Protein AF-A0A0P6W5U5-F1 (afdb_monomer)

pLDDT: mean 86.75, std 9.23, range [54.41, 96.5]

Solvent-accessible surface area (backbone atoms only — not comparable to full-atom values): 6780 Å² total; per-residue (Å²): 114,70,63,67,55,49,54,53,49,52,49,50,52,51,53,53,51,51,52,50,52,48,52,53,49,48,55,50,48,28,67,74,70,71,50,78,86,61,98,55,85,68,62,85,41,72,67,50,48,52,50,52,50,52,51,50,52,51,44,53,52,43,56,75,78,39,99,43,70,68,59,51,51,52,47,52,50,51,50,49,51,49,53,22,49,52,28,47,76,68,70,43,69,62,22,58,54,45,49,51,50,49,52,51,48,51,50,53,51,54,51,28,49,77,69,57,70,64,55,132

Nearest PDB structures (foldseek):
  7r4g-assembly1_J  TM=4.913E-01  e=1.795E+00  Bos taurus
  7zm8-assembly1_6  TM=5.580E-01  e=6.017E+00  Thermochaetoides thermophila DSM 1495

InterPro domains:
  IPR025441 Protein of unknown function DUF4181 [PF13789] (23-110)

Structure (mmCIF, N/CA/C/O backbone):
data_AF-A0A0P6W5U5-F1
#
_entry.id   AF-A0A0P6W5U5-F1
#
loop_
_atom_site.group_PDB
_atom_site.id
_atom_site.type_symbol
_atom_site.label_atom_id
_atom_site.label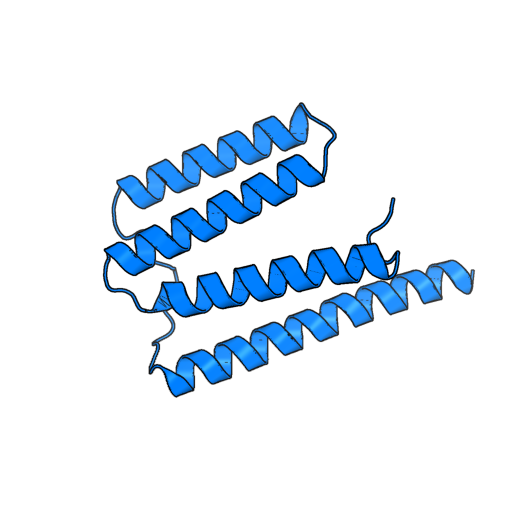_alt_id
_atom_site.label_comp_id
_atom_site.label_asym_id
_atom_site.label_entity_id
_atom_site.label_seq_id
_atom_site.pdbx_PDB_ins_code
_atom_site.Cartn_x
_atom_site.Cartn_y
_atom_site.Cartn_z
_atom_site.occupancy
_atom_site.B_iso_or_equiv
_atom_site.auth_seq_id
_atom_site.auth_comp_id
_atom_site.auth_asym_id
_atom_site.auth_atom_id
_atom_site.pdbx_PDB_model_num
ATOM 1 N N . MET A 1 1 ? 9.662 -4.361 -33.051 1.00 60.72 1 MET A N 1
ATOM 2 C CA . MET A 1 1 ? 8.280 -3.938 -32.729 1.00 60.72 1 MET A CA 1
ATOM 3 C C . MET A 1 1 ? 7.551 -4.943 -31.830 1.00 60.72 1 MET A C 1
ATOM 5 O O . MET A 1 1 ? 6.955 -4.504 -30.863 1.00 60.72 1 MET A O 1
ATOM 9 N N . ASN A 1 2 ? 7.667 -6.263 -32.057 1.00 76.88 2 ASN A N 1
ATOM 10 C CA . ASN A 1 2 ? 7.016 -7.282 -31.206 1.00 76.88 2 ASN A CA 1
ATOM 11 C C . ASN A 1 2 ? 7.529 -7.377 -29.755 1.00 76.88 2 ASN A C 1
ATOM 13 O O . ASN A 1 2 ? 6.741 -7.700 -28.879 1.00 76.88 2 ASN A O 1
ATOM 17 N N . ILE A 1 3 ? 8.811 -7.096 -29.490 1.00 81.62 3 ILE A N 1
ATOM 18 C CA . ILE A 1 3 ? 9.397 -7.243 -28.141 1.00 81.62 3 ILE A CA 1
ATOM 19 C C . ILE A 1 3 ? 8.866 -6.161 -27.191 1.00 81.62 3 ILE A C 1
ATOM 21 O O . ILE A 1 3 ? 8.225 -6.489 -26.207 1.00 81.62 3 ILE A O 1
ATOM 25 N N . ILE A 1 4 ? 8.987 -4.882 -27.568 1.00 82.06 4 ILE A N 1
ATOM 26 C CA . ILE A 1 4 ? 8.473 -3.747 -26.775 1.00 82.06 4 ILE A CA 1
ATOM 27 C C . ILE A 1 4 ? 6.972 -3.900 -26.479 1.00 82.06 4 ILE A C 1
ATOM 29 O O . ILE A 1 4 ? 6.519 -3.629 -25.372 1.00 82.06 4 ILE 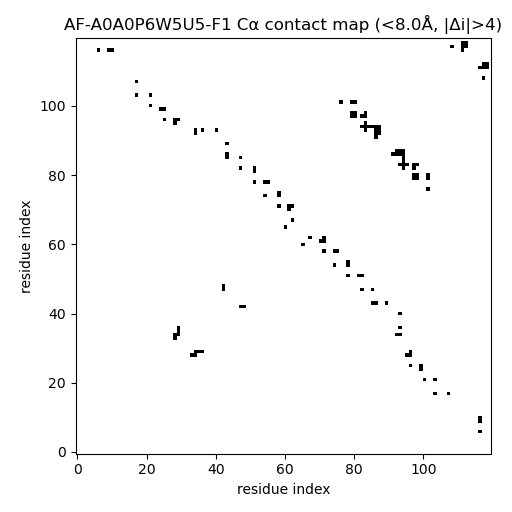A O 1
ATOM 33 N N . LEU A 1 5 ? 6.186 -4.352 -27.464 1.00 84.38 5 LEU A N 1
ATOM 34 C CA . LEU A 1 5 ? 4.751 -4.573 -27.280 1.00 84.38 5 LEU A CA 1
ATOM 35 C C . LEU A 1 5 ? 4.469 -5.700 -26.270 1.00 84.38 5 LEU A C 1
ATOM 37 O O . LEU A 1 5 ? 3.536 -5.595 -25.477 1.00 84.38 5 LEU A O 1
ATOM 41 N N . ASN A 1 6 ? 5.277 -6.762 -26.292 1.00 86.44 6 ASN A N 1
ATOM 42 C CA . ASN A 1 6 ? 5.181 -7.871 -25.351 1.00 86.44 6 ASN A CA 1
ATOM 43 C C . ASN A 1 6 ? 5.574 -7.444 -23.928 1.00 86.44 6 ASN A C 1
ATOM 45 O O . ASN A 1 6 ? 4.866 -7.785 -22.986 1.00 86.44 6 ASN A O 1
ATOM 49 N N . ASP A 1 7 ? 6.626 -6.641 -23.775 1.00 86.56 7 ASP A N 1
ATOM 50 C CA . ASP A 1 7 ? 7.069 -6.137 -22.468 1.00 86.56 7 ASP A CA 1
ATOM 51 C C . ASP A 1 7 ? 6.001 -5.225 -21.840 1.00 86.56 7 ASP A C 1
ATOM 53 O O . ASP A 1 7 ? 5.630 -5.388 -20.676 1.00 86.56 7 ASP A O 1
ATOM 57 N N . ILE A 1 8 ? 5.408 -4.328 -22.640 1.00 88.56 8 ILE A N 1
ATOM 58 C CA . ILE A 1 8 ? 4.276 -3.491 -22.211 1.00 88.56 8 ILE A CA 1
ATOM 59 C C . ILE A 1 8 ? 3.076 -4.360 -21.814 1.00 88.56 8 ILE A C 1
ATOM 61 O O . ILE A 1 8 ? 2.437 -4.103 -20.793 1.00 88.56 8 ILE A O 1
ATOM 65 N N . TYR A 1 9 ? 2.758 -5.399 -22.592 1.00 91.25 9 TYR A N 1
ATOM 66 C CA . TYR A 1 9 ? 1.662 -6.312 -22.270 1.00 91.25 9 TYR A CA 1
ATOM 67 C C . TYR A 1 9 ? 1.899 -7.054 -20.948 1.00 91.25 9 TYR A C 1
ATOM 69 O O . TYR A 1 9 ? 0.994 -7.121 -20.116 1.00 91.25 9 TYR A O 1
ATOM 77 N N . GLN A 1 10 ? 3.114 -7.561 -20.722 1.00 90.06 10 GLN A N 1
ATOM 78 C CA . GLN A 1 10 ? 3.495 -8.218 -19.472 1.00 90.06 10 GLN A CA 1
ATOM 79 C C . GLN A 1 10 ? 3.395 -7.262 -18.281 1.00 90.06 10 GLN A C 1
ATOM 81 O O . GLN A 1 10 ? 2.842 -7.639 -17.249 1.00 90.06 10 GLN A O 1
ATOM 86 N N . PHE A 1 11 ? 3.840 -6.015 -18.437 1.00 89.75 11 PHE A N 1
ATOM 87 C CA . PHE A 1 11 ? 3.724 -4.983 -17.408 1.00 89.75 11 PHE A CA 1
ATOM 88 C C . PHE A 1 11 ? 2.261 -4.644 -17.073 1.00 89.75 11 PHE A C 1
ATOM 90 O O . PHE A 1 11 ? 1.883 -4.574 -15.902 1.00 89.75 11 PHE A O 1
ATOM 97 N N . ILE A 1 12 ? 1.401 -4.487 -18.084 1.00 93.12 12 ILE A N 1
ATOM 98 C CA . ILE A 1 12 ? -0.033 -4.236 -17.873 1.00 93.12 12 ILE A CA 1
ATOM 99 C C . ILE A 1 12 ? -0.685 -5.427 -17.168 1.00 93.12 12 ILE A C 1
ATOM 101 O O . ILE A 1 12 ? -1.411 -5.244 -16.189 1.00 93.12 12 ILE A O 1
ATOM 105 N N . LEU A 1 13 ? -0.416 -6.649 -17.636 1.00 94.06 13 LEU A N 1
ATOM 106 C CA . LEU A 1 13 ? -0.954 -7.868 -17.037 1.00 94.06 13 LEU A CA 1
ATOM 107 C C . LEU A 1 13 ? -0.508 -8.007 -15.578 1.00 94.06 13 LEU A C 1
ATOM 109 O O . LEU A 1 13 ? -1.326 -8.323 -14.714 1.00 94.06 13 LEU A O 1
ATOM 113 N N . TYR A 1 14 ? 0.754 -7.689 -15.292 1.00 93.44 14 TYR A N 1
ATOM 114 C CA . TYR A 1 14 ? 1.310 -7.653 -13.945 1.00 93.44 14 TYR A CA 1
ATOM 115 C C . TYR A 1 14 ? 0.524 -6.713 -13.019 1.00 93.44 14 TYR A C 1
ATOM 117 O O . TYR A 1 14 ? 0.061 -7.132 -11.955 1.00 93.44 14 TYR A O 1
ATOM 125 N N . ILE A 1 15 ? 0.286 -5.470 -13.449 1.00 93.81 15 ILE A N 1
ATOM 126 C CA . ILE A 1 15 ? -0.505 -4.492 -12.685 1.00 93.81 15 ILE A CA 1
ATOM 127 C C . ILE A 1 15 ? -1.933 -4.998 -12.453 1.00 93.81 15 ILE A C 1
ATOM 129 O O . ILE A 1 15 ? -2.426 -4.959 -11.324 1.00 93.81 15 ILE A O 1
ATOM 133 N N . VAL A 1 16 ? -2.600 -5.496 -13.497 1.00 96.00 16 VAL A N 1
ATOM 134 C CA . VAL A 1 16 ? -3.992 -5.970 -13.412 1.00 96.00 16 VAL A CA 1
ATOM 135 C C . VAL A 1 16 ? -4.127 -7.116 -12.409 1.00 96.00 16 VAL A C 1
ATOM 137 O O . VAL A 1 16 ? -5.050 -7.110 -11.592 1.00 96.00 16 VAL A O 1
ATOM 140 N N . VAL A 1 17 ? -3.195 -8.073 -12.419 1.00 95.62 17 VAL A N 1
ATOM 141 C CA . VAL A 1 17 ? -3.190 -9.199 -11.473 1.00 95.62 17 VAL A CA 1
ATOM 142 C C . VAL A 1 17 ? -3.072 -8.704 -10.033 1.00 95.62 17 VAL A C 1
ATOM 144 O O . VAL A 1 17 ? -3.850 -9.127 -9.177 1.00 95.62 17 VAL A O 1
ATOM 147 N N . PHE A 1 18 ? -2.162 -7.773 -9.749 1.00 94.44 18 PHE A N 1
ATOM 148 C CA . PHE A 1 18 ? -1.996 -7.254 -8.391 1.00 94.44 18 PHE A CA 1
ATOM 149 C C . PHE A 1 18 ? -3.171 -6.398 -7.918 1.00 94.44 18 PHE A C 1
ATOM 151 O O . PHE A 1 18 ? -3.559 -6.498 -6.753 1.00 94.44 18 PHE A O 1
ATOM 158 N N . ILE A 1 19 ? -3.800 -5.629 -8.812 1.00 94.75 19 ILE A N 1
ATOM 159 C CA . ILE A 1 19 ? -5.046 -4.915 -8.502 1.00 94.75 19 ILE A CA 1
ATOM 160 C C . ILE A 1 19 ? -6.149 -5.909 -8.117 1.00 94.75 19 ILE A C 1
ATOM 162 O O . ILE A 1 19 ? -6.851 -5.696 -7.127 1.00 94.75 19 ILE A O 1
ATOM 166 N N . LEU A 1 20 ? -6.285 -7.017 -8.852 1.00 96.50 20 LEU A N 1
ATOM 167 C CA . LEU A 1 20 ? -7.260 -8.063 -8.532 1.00 96.50 20 LEU A CA 1
ATOM 168 C C . LEU A 1 20 ? -6.960 -8.737 -7.187 1.00 96.50 20 LEU A C 1
ATOM 170 O O . LEU A 1 20 ? -7.874 -8.910 -6.380 1.00 96.50 20 LEU A O 1
ATOM 174 N N . ILE A 1 21 ? -5.695 -9.072 -6.914 1.00 96.00 21 ILE A N 1
ATOM 175 C CA . ILE A 1 21 ? -5.265 -9.646 -5.628 1.00 96.00 21 ILE A CA 1
ATOM 176 C C . ILE A 1 21 ? -5.602 -8.694 -4.480 1.00 96.00 21 ILE A C 1
ATOM 178 O O . ILE A 1 21 ? -6.166 -9.125 -3.471 1.00 96.00 21 ILE A O 1
ATOM 182 N N . PHE A 1 22 ? -5.301 -7.404 -4.637 1.00 94.19 22 PHE A N 1
ATOM 183 C CA . PHE A 1 22 ? -5.619 -6.383 -3.645 1.00 94.19 22 PHE A CA 1
ATOM 184 C C . PHE A 1 22 ? -7.128 -6.280 -3.413 1.00 94.19 22 PHE A C 1
ATOM 186 O O . PHE A 1 22 ? -7.579 -6.395 -2.275 1.00 94.19 22 PHE A O 1
ATOM 193 N N . TYR A 1 23 ? -7.919 -6.172 -4.482 1.00 94.75 23 TYR A N 1
ATOM 194 C CA . TYR A 1 23 ? -9.376 -6.084 -4.401 1.00 94.75 23 TYR A CA 1
ATOM 195 C C . TYR A 1 23 ? -10.003 -7.295 -3.689 1.00 94.75 23 TYR A C 1
ATOM 197 O O . TYR A 1 23 ? -10.861 -7.144 -2.813 1.00 94.75 23 TYR A O 1
ATOM 205 N N . VAL A 1 24 ? -9.569 -8.513 -4.032 1.00 96.31 24 VAL A N 1
ATOM 206 C CA . VAL A 1 24 ? -10.069 -9.747 -3.403 1.00 96.31 24 VAL A CA 1
ATOM 207 C C . VAL A 1 24 ? -9.656 -9.819 -1.934 1.00 96.31 24 VAL A C 1
ATOM 209 O O . VAL A 1 24 ? -10.481 -10.171 -1.083 1.00 96.31 24 VAL A O 1
ATOM 212 N N . SER A 1 25 ? -8.410 -9.459 -1.623 1.00 94.31 25 SER A N 1
ATOM 213 C CA . SER A 1 25 ? -7.884 -9.444 -0.255 1.00 94.31 25 SER A CA 1
ATOM 214 C C . SER A 1 25 ? -8.630 -8.437 0.615 1.00 94.31 25 SER A C 1
ATOM 216 O O . SER A 1 25 ? -9.083 -8.792 1.702 1.00 94.31 25 SER A O 1
ATOM 218 N N . GLU A 1 26 ? -8.850 -7.220 0.112 1.00 93.06 26 GLU A N 1
ATOM 219 C CA . GLU A 1 26 ? -9.628 -6.180 0.782 1.00 93.06 26 GLU A CA 1
ATOM 220 C C . GLU A 1 26 ? -11.060 -6.659 1.047 1.00 93.06 26 GLU A C 1
ATOM 222 O O . GLU A 1 26 ? -11.524 -6.642 2.187 1.00 93.06 26 GLU A O 1
ATOM 227 N N . LYS A 1 27 ? -11.761 -7.156 0.020 1.00 93.31 27 LYS A N 1
ATOM 228 C CA . LYS A 1 27 ? -13.143 -7.642 0.152 1.00 93.31 27 LYS A CA 1
ATOM 229 C C . LYS A 1 27 ? -13.259 -8.768 1.181 1.00 93.31 27 LYS A C 1
ATOM 231 O O . LYS A 1 27 ? -14.191 -8.783 1.990 1.00 93.31 27 LYS A O 1
ATOM 236 N N . THR A 1 28 ? -12.306 -9.697 1.170 1.00 94.06 28 THR A N 1
ATOM 237 C CA . THR A 1 28 ? -12.264 -10.828 2.104 1.00 94.06 28 THR A CA 1
ATOM 238 C C . THR A 1 28 ? -11.982 -10.356 3.525 1.00 94.06 28 THR A C 1
ATOM 240 O O . THR A 1 28 ? -12.682 -10.761 4.454 1.00 94.06 28 THR A O 1
ATOM 243 N N . ALA A 1 29 ? -11.011 -9.460 3.698 1.00 92.88 29 ALA A N 1
ATOM 244 C CA . ALA A 1 29 ? -10.660 -8.881 4.986 1.00 92.88 29 ALA A CA 1
ATOM 245 C C . ALA A 1 29 ? -11.832 -8.098 5.589 1.00 92.88 29 ALA A C 1
ATOM 247 O O . ALA A 1 29 ? -12.220 -8.340 6.734 1.00 92.88 29 ALA A O 1
ATOM 248 N N . ARG A 1 30 ? -12.472 -7.230 4.798 1.00 93.00 30 ARG A N 1
ATOM 249 C CA . ARG A 1 30 ? -13.639 -6.463 5.246 1.00 93.00 30 ARG A CA 1
ATOM 250 C C . ARG A 1 30 ? -14.774 -7.373 5.702 1.00 93.00 30 ARG A C 1
ATOM 252 O O . ARG A 1 30 ? -15.331 -7.144 6.773 1.00 93.00 30 ARG A O 1
ATOM 259 N N . LYS A 1 31 ? -15.066 -8.442 4.949 1.00 93.12 31 LYS A N 1
ATOM 260 C CA . LYS A 1 31 ? -16.085 -9.435 5.326 1.00 93.12 31 LYS A CA 1
ATOM 261 C C . LYS A 1 31 ? -15.707 -10.202 6.598 1.00 93.12 31 LYS A C 1
ATOM 263 O O . LYS A 1 31 ? -16.562 -10.410 7.450 1.00 93.12 31 LYS A O 1
ATOM 268 N N . LYS A 1 32 ? -14.442 -10.614 6.738 1.00 93.12 32 LYS A N 1
ATOM 269 C CA . LYS A 1 32 ? -13.958 -11.412 7.876 1.00 93.12 32 LYS A CA 1
ATOM 270 C C . LYS A 1 32 ? -13.935 -10.624 9.187 1.00 93.12 32 LYS A C 1
ATOM 272 O O . LYS A 1 32 ? -14.266 -11.178 10.229 1.00 93.12 32 LYS A O 1
ATOM 277 N N . TRP A 1 33 ? -13.552 -9.348 9.140 1.00 89.69 33 TRP A N 1
ATOM 278 C CA . TRP A 1 33 ? -13.370 -8.508 10.332 1.00 89.69 33 TRP A CA 1
ATOM 279 C C . TRP A 1 33 ? -14.480 -7.469 10.556 1.00 89.69 33 TRP A C 1
ATOM 281 O O . TRP A 1 33 ? -14.396 -6.674 11.500 1.00 89.69 33 TRP A O 1
ATOM 291 N N . ASN A 1 34 ? -15.533 -7.511 9.729 1.00 90.19 34 ASN A N 1
ATOM 292 C CA . ASN A 1 34 ? -16.662 -6.579 9.729 1.00 90.19 34 ASN A CA 1
ATOM 293 C C . ASN A 1 34 ? -16.197 -5.111 9.696 1.00 90.19 34 ASN A C 1
ATOM 295 O O . ASN A 1 34 ? -16.521 -4.314 10.578 1.00 90.19 34 ASN A O 1
ATOM 299 N N . ILE A 1 35 ? -15.346 -4.791 8.718 1.00 87.50 35 ILE A N 1
ATOM 300 C CA . ILE A 1 35 ? -14.752 -3.460 8.551 1.00 87.50 35 ILE A CA 1
ATOM 301 C C . ILE A 1 35 ? -15.640 -2.656 7.603 1.00 87.50 35 ILE A C 1
ATOM 303 O O . ILE A 1 35 ? -15.729 -2.967 6.412 1.00 87.50 35 ILE A O 1
ATOM 307 N N . VAL A 1 36 ? -16.286 -1.618 8.129 1.00 85.19 36 VAL A N 1
ATOM 308 C CA . VAL A 1 36 ? -17.077 -0.678 7.329 1.00 85.19 36 VAL A CA 1
ATOM 309 C C . VAL A 1 36 ? -16.123 0.228 6.559 1.00 85.19 36 VAL A C 1
ATOM 311 O O . VAL A 1 36 ? -15.214 0.809 7.143 1.00 85.19 36 VAL A O 1
ATOM 314 N N . ARG A 1 37 ? -16.323 0.340 5.242 1.00 75.75 37 ARG A N 1
ATOM 315 C CA . ARG A 1 37 ? -15.515 1.223 4.398 1.00 75.75 37 ARG A CA 1
ATOM 316 C C . ARG A 1 37 ? -15.812 2.671 4.767 1.00 75.75 37 ARG A C 1
ATOM 318 O O . ARG A 1 37 ? -16.943 3.121 4.590 1.00 75.75 37 ARG A O 1
ATOM 325 N N . LYS A 1 38 ? -14.800 3.390 5.241 1.00 71.62 38 LYS A N 1
ATOM 326 C CA . LYS A 1 38 ? -14.873 4.841 5.378 1.00 71.62 38 LYS A CA 1
ATOM 327 C C . LYS A 1 38 ? -14.397 5.494 4.069 1.00 71.62 38 LYS A C 1
ATOM 329 O O . LYS A 1 38 ? -13.402 5.036 3.506 1.00 71.62 38 LYS A O 1
ATOM 334 N N . PRO A 1 39 ? -15.133 6.482 3.527 1.00 58.50 39 PRO A N 1
ATOM 335 C CA . PRO A 1 39 ? -14.820 7.113 2.239 1.00 58.50 39 PRO A CA 1
ATOM 336 C C . PRO A 1 39 ? -13.499 7.889 2.264 1.00 58.50 39 PRO A C 1
ATOM 338 O O . PRO A 1 39 ? -12.849 8.023 1.233 1.00 58.50 39 PRO A O 1
ATOM 341 N N . GLU A 1 40 ? -13.060 8.297 3.446 1.00 54.41 40 GLU A N 1
ATOM 342 C CA . GLU A 1 40 ? -11.718 8.777 3.712 1.00 54.41 40 GLU A CA 1
ATOM 343 C C . GLU A 1 40 ? -11.234 8.005 4.936 1.00 54.41 40 GLU A C 1
ATOM 345 O O . GLU A 1 40 ? -12.008 7.761 5.864 1.00 54.41 40 GLU A O 1
ATOM 350 N N . ALA A 1 41 ? -9.974 7.577 4.940 1.00 54.50 41 ALA A N 1
ATOM 351 C CA . ALA A 1 41 ? -9.305 7.298 6.199 1.00 54.50 41 ALA A CA 1
ATOM 352 C C . ALA A 1 41 ? -9.289 8.631 6.951 1.00 54.50 41 ALA A C 1
ATOM 354 O O . ALA A 1 41 ? -8.389 9.438 6.720 1.00 54.50 41 ALA A O 1
ATOM 355 N N . GLU A 1 42 ? -10.351 8.909 7.713 1.00 57.00 42 GLU A N 1
ATOM 356 C CA . GLU A 1 42 ? -10.493 10.132 8.490 1.00 57.00 42 GLU A CA 1
ATOM 357 C C . GLU A 1 42 ? -9.184 10.306 9.244 1.00 57.00 42 GLU A C 1
ATOM 359 O O . GLU A 1 42 ? -8.723 9.411 9.959 1.00 57.00 42 GLU A O 1
ATOM 364 N N . GLU A 1 43 ? -8.514 11.427 8.994 1.00 63.97 43 GLU A N 1
ATOM 365 C CA . GLU A 1 43 ? -7.341 11.793 9.761 1.00 63.97 43 GLU A CA 1
ATOM 366 C C . GLU A 1 43 ? -7.804 11.888 11.212 1.00 63.97 43 GLU A C 1
ATOM 368 O O . GLU A 1 43 ? -8.432 12.862 11.611 1.00 63.97 43 GLU A O 1
ATOM 373 N N . VAL A 1 44 ? -7.538 10.817 11.961 1.00 67.06 44 VAL A N 1
ATOM 374 C CA . VAL A 1 44 ? -7.998 10.585 13.337 1.00 67.06 44 VAL A CA 1
ATOM 375 C C . VAL A 1 44 ? -7.865 11.829 14.213 1.00 67.06 44 VAL A C 1
ATOM 377 O O . VAL A 1 44 ? -8.697 12.078 15.080 1.00 67.06 44 VAL A O 1
ATOM 380 N N . ASP A 1 45 ? -6.781 12.577 14.010 1.00 77.56 45 ASP A N 1
ATOM 381 C CA . ASP A 1 45 ? -6.488 13.801 14.732 1.00 77.56 45 ASP A CA 1
ATOM 382 C C . ASP A 1 45 ? -5.544 14.695 13.904 1.00 77.56 45 ASP A C 1
ATOM 384 O O . ASP A 1 45 ? -4.886 14.257 12.953 1.00 77.56 45 ASP A O 1
ATOM 388 N N . SER A 1 46 ? -5.411 15.948 14.322 1.00 82.50 46 SER A N 1
ATOM 389 C CA . SER A 1 46 ? -4.449 16.939 13.839 1.00 82.50 46 SER A CA 1
ATOM 390 C C . SER A 1 46 ? -3.015 16.398 13.719 1.00 82.50 46 SER A C 1
ATOM 392 O O . SER A 1 46 ? -2.317 16.715 12.756 1.00 82.50 46 SER A O 1
ATOM 394 N N . LEU A 1 47 ? -2.587 15.530 14.643 1.00 84.06 47 LEU A N 1
ATOM 395 C CA . LEU A 1 47 ? -1.283 14.857 14.601 1.00 84.06 47 LEU A CA 1
ATOM 396 C C . LEU A 1 47 ? -1.134 13.918 13.396 1.00 84.06 47 LEU A C 1
ATOM 398 O O . LEU A 1 47 ? -0.067 13.879 12.785 1.00 84.06 47 LEU A O 1
ATOM 402 N N . HIS A 1 48 ? -2.196 13.191 13.033 1.00 84.81 48 HIS A N 1
ATOM 403 C CA . HIS A 1 48 ? -2.210 12.314 11.859 1.00 84.81 48 HIS A CA 1
ATOM 404 C C . HIS A 1 48 ? -2.020 13.156 10.592 1.00 84.81 48 HIS A C 1
ATOM 406 O O . HIS A 1 48 ? -1.122 12.891 9.794 1.00 84.81 48 HIS A O 1
ATOM 412 N N . LYS A 1 49 ? -2.790 14.242 10.474 1.00 86.62 49 LYS A N 1
ATOM 413 C CA . LYS A 1 49 ? -2.731 15.183 9.351 1.00 86.62 49 LYS A CA 1
ATOM 414 C C . LYS A 1 49 ? -1.350 15.802 9.164 1.00 86.62 49 LYS A C 1
ATOM 416 O O . LYS A 1 49 ? -0.771 15.761 8.076 1.00 86.62 49 LYS A O 1
ATOM 421 N N . TRP A 1 50 ? -0.805 16.385 10.232 1.00 89.19 50 TRP A N 1
ATOM 422 C CA . TRP A 1 50 ? 0.500 17.041 10.179 1.00 89.19 50 TRP A CA 1
ATOM 423 C C . TRP A 1 50 ? 1.629 16.042 9.940 1.00 89.19 50 TRP A C 1
ATOM 425 O O . TRP A 1 50 ? 2.490 16.306 9.102 1.00 89.19 50 TRP A O 1
ATOM 435 N N . GLY A 1 51 ? 1.596 14.881 10.601 1.00 87.75 51 GLY A N 1
ATOM 436 C CA . GLY A 1 51 ? 2.583 13.821 10.399 1.00 87.75 51 GLY A CA 1
ATOM 437 C C . GLY A 1 51 ? 2.602 13.324 8.955 1.00 87.75 51 GLY A C 1
ATOM 438 O O . GLY A 1 51 ? 3.657 13.312 8.321 1.00 87.75 51 GLY A O 1
ATOM 439 N N . LYS A 1 52 ? 1.429 13.027 8.387 1.00 88.06 52 LYS A N 1
ATOM 440 C CA . LYS A 1 52 ? 1.295 12.595 6.992 1.00 88.06 52 LYS A CA 1
ATOM 441 C C . LYS A 1 52 ? 1.808 13.655 6.021 1.00 88.06 52 LYS A C 1
ATOM 443 O O . LYS A 1 52 ? 2.558 13.340 5.099 1.00 88.06 52 LYS A O 1
ATOM 448 N N . ARG A 1 53 ? 1.478 14.928 6.256 1.00 89.56 53 ARG A N 1
ATOM 449 C CA . ARG A 1 53 ? 1.956 16.046 5.431 1.00 89.56 53 ARG A CA 1
ATOM 450 C C . ARG A 1 53 ? 3.480 16.187 5.468 1.00 89.56 53 ARG A C 1
ATOM 452 O O . ARG A 1 53 ? 4.086 16.369 4.416 1.00 89.56 53 ARG A O 1
ATOM 459 N N . ILE A 1 54 ? 4.099 16.075 6.644 1.00 92.12 54 ILE A N 1
ATOM 460 C CA . ILE A 1 54 ? 5.562 16.134 6.798 1.00 92.12 54 ILE A CA 1
ATOM 461 C C . ILE A 1 54 ? 6.229 14.965 6.067 1.00 92.12 54 ILE A C 1
ATOM 463 O O . ILE A 1 54 ? 7.194 15.180 5.335 1.00 92.12 54 ILE A O 1
ATOM 467 N N . LEU A 1 55 ? 5.699 13.747 6.211 1.00 91.94 55 LEU A N 1
ATOM 468 C CA . LEU A 1 55 ? 6.243 12.570 5.533 1.00 91.94 55 LEU A CA 1
ATOM 469 C C . LEU A 1 55 ? 6.144 12.685 4.006 1.00 91.94 55 LEU A C 1
ATOM 471 O O . LEU A 1 55 ? 7.098 12.346 3.310 1.00 91.94 55 LEU A O 1
ATOM 475 N N . TRP A 1 56 ? 5.046 13.232 3.478 1.00 91.69 56 TRP A N 1
ATOM 476 C CA . TRP A 1 56 ? 4.926 13.512 2.045 1.00 91.69 56 TRP A CA 1
ATOM 477 C C . TRP A 1 56 ? 5.906 14.584 1.567 1.00 91.69 56 TRP A C 1
ATOM 479 O O . TRP A 1 56 ? 6.526 14.410 0.522 1.00 91.69 56 TRP A O 1
ATOM 489 N N . ILE A 1 57 ? 6.104 15.666 2.326 1.00 92.19 57 ILE A N 1
ATOM 490 C CA . ILE A 1 57 ? 7.128 16.672 1.997 1.00 92.19 57 ILE A CA 1
ATOM 491 C C . ILE A 1 57 ? 8.509 16.011 1.946 1.00 92.19 57 ILE A C 1
ATOM 493 O O . ILE A 1 57 ? 9.255 16.216 0.991 1.00 92.19 57 ILE A O 1
ATOM 497 N N . PHE A 1 58 ? 8.831 15.172 2.932 1.00 88.44 58 PHE A N 1
ATOM 498 C CA . PHE A 1 58 ? 10.093 14.441 2.969 1.00 88.44 58 PHE A CA 1
ATOM 499 C C . PHE A 1 58 ? 10.247 13.479 1.782 1.00 88.44 58 PHE A C 1
ATOM 501 O O . PHE A 1 58 ? 11.329 13.397 1.198 1.00 88.44 58 PHE A O 1
ATOM 508 N N . PHE A 1 59 ? 9.167 12.802 1.378 1.00 89.94 59 PHE A N 1
ATOM 509 C CA . PHE A 1 59 ? 9.132 11.982 0.167 1.00 89.94 59 PHE A CA 1
ATOM 510 C C . PHE A 1 59 ? 9.475 12.803 -1.078 1.00 89.94 59 PHE A C 1
ATOM 512 O O . PHE A 1 59 ? 10.381 12.423 -1.813 1.00 89.94 59 PHE A O 1
ATOM 519 N N . PHE A 1 60 ? 8.812 13.945 -1.289 1.00 88.94 60 PHE A N 1
ATOM 520 C CA . PHE A 1 60 ? 9.055 14.798 -2.456 1.00 88.94 60 PHE A CA 1
ATOM 521 C C . PHE A 1 60 ? 10.475 15.357 -2.485 1.00 88.94 60 PHE A C 1
ATOM 523 O O . PHE A 1 60 ? 11.128 15.308 -3.524 1.00 88.94 60 PHE A O 1
ATOM 530 N N . VAL A 1 61 ? 10.981 15.842 -1.349 1.00 89.00 61 VAL A N 1
ATOM 531 C CA . VAL A 1 61 ? 12.373 16.300 -1.242 1.00 89.00 61 VAL A CA 1
ATOM 532 C C . VAL A 1 61 ? 13.323 15.150 -1.574 1.00 89.00 61 VAL A C 1
ATOM 534 O O . VAL A 1 61 ? 14.230 15.310 -2.386 1.00 89.00 61 VAL A O 1
ATOM 537 N N . THR A 1 62 ? 13.092 13.962 -1.015 1.00 87.25 62 THR A N 1
ATOM 538 C CA . THR A 1 62 ? 13.964 12.817 -1.287 1.00 87.25 62 THR A CA 1
ATOM 539 C C . THR A 1 62 ? 13.918 12.413 -2.758 1.00 87.25 62 THR A C 1
ATOM 541 O O . THR A 1 62 ? 14.963 12.193 -3.354 1.00 87.25 62 THR A O 1
ATOM 544 N N . TRP A 1 63 ? 12.730 12.377 -3.358 1.00 85.44 63 TRP A N 1
ATOM 545 C CA . TRP A 1 63 ? 12.524 12.045 -4.766 1.00 85.44 63 TRP A CA 1
ATOM 546 C C . TRP A 1 63 ? 13.226 13.022 -5.717 1.00 85.44 63 TRP A C 1
ATOM 548 O O . TRP A 1 63 ? 13.856 12.601 -6.681 1.00 85.44 63 TRP A O 1
ATOM 558 N N . VAL A 1 64 ? 13.138 14.328 -5.446 1.00 87.19 64 VAL A N 1
ATOM 559 C CA . VAL A 1 64 ? 13.713 15.369 -6.314 1.00 87.19 64 VAL A CA 1
ATOM 560 C C . VAL A 1 64 ? 15.235 15.434 -6.194 1.00 87.19 64 VAL A C 1
ATOM 562 O O . VAL A 1 64 ? 15.922 15.598 -7.199 1.00 87.19 64 VAL A O 1
ATOM 565 N N . PHE A 1 65 ? 15.771 15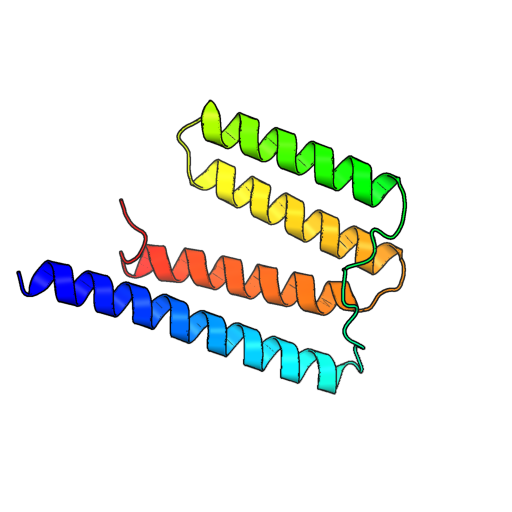.327 -4.977 1.00 86.06 65 PHE A N 1
ATOM 566 C CA . PHE A 1 65 ? 17.195 15.565 -4.722 1.00 86.06 65 PHE A CA 1
ATOM 567 C C . PHE A 1 65 ? 18.041 14.287 -4.668 1.00 86.06 65 PHE A C 1
ATOM 569 O O . PHE A 1 65 ? 19.264 14.367 -4.775 1.00 86.06 65 PHE A O 1
ATOM 576 N N . PHE A 1 66 ? 17.430 13.109 -4.517 1.00 79.69 66 PHE A N 1
ATOM 577 C CA . PHE A 1 66 ? 18.143 11.838 -4.434 1.00 79.69 66 PHE A CA 1
ATOM 578 C C . PHE A 1 66 ? 17.571 10.830 -5.435 1.00 79.69 66 PHE A C 1
ATOM 580 O O . PHE A 1 66 ? 16.484 10.293 -5.248 1.00 79.69 66 PHE A O 1
ATOM 587 N N . SER A 1 67 ? 18.359 10.497 -6.461 1.00 72.12 67 SER A N 1
ATOM 588 C CA . SER A 1 67 ? 18.033 9.429 -7.415 1.00 72.12 67 SER A CA 1
ATOM 589 C C . SER A 1 67 ? 18.278 8.054 -6.783 1.00 72.12 67 SER A C 1
ATOM 591 O O . SER A 1 67 ? 19.310 7.417 -6.985 1.00 72.12 67 SER A O 1
ATOM 593 N N . SER A 1 68 ? 17.383 7.625 -5.894 1.00 81.75 68 SER A N 1
ATOM 594 C CA . SER A 1 68 ? 17.442 6.288 -5.306 1.00 81.75 68 SER A CA 1
ATOM 595 C C . SER A 1 68 ? 16.042 5.753 -5.057 1.00 81.75 68 SER A C 1
ATOM 597 O O . SER A 1 68 ? 15.401 6.083 -4.057 1.00 81.75 68 SER A O 1
ATOM 599 N N . TRP A 1 69 ? 15.607 4.864 -5.949 1.00 78.00 69 TRP A N 1
ATOM 600 C CA . TRP A 1 69 ? 14.309 4.196 -5.876 1.00 78.00 69 TRP A CA 1
ATOM 601 C C . TRP A 1 69 ? 14.093 3.484 -4.529 1.00 78.00 69 TRP A C 1
ATOM 603 O O . TRP A 1 69 ? 13.015 3.581 -3.944 1.00 78.00 69 TRP A O 1
ATOM 613 N N . LEU A 1 70 ? 15.140 2.857 -3.972 1.00 82.75 70 LEU A N 1
ATOM 614 C CA . LEU A 1 70 ? 15.097 2.200 -2.660 1.00 82.75 70 LEU A CA 1
ATOM 615 C C . LEU A 1 70 ? 14.718 3.168 -1.535 1.00 82.75 70 LEU A C 1
ATOM 617 O O . LEU A 1 70 ? 13.901 2.828 -0.681 1.00 82.75 70 LEU A O 1
ATOM 621 N N . LYS A 1 71 ? 15.275 4.385 -1.532 1.00 84.50 71 LYS A N 1
ATOM 622 C CA . LYS A 1 71 ? 14.945 5.393 -0.513 1.00 84.50 71 LYS A CA 1
ATOM 623 C C . LYS A 1 71 ? 13.487 5.826 -0.632 1.00 84.50 71 LYS A C 1
ATOM 625 O O . LYS A 1 71 ? 12.793 5.914 0.377 1.00 84.50 71 LYS A O 1
ATOM 630 N N . SER A 1 72 ? 13.011 6.046 -1.855 1.00 85.25 72 SER A N 1
ATOM 631 C CA . SER A 1 72 ? 11.622 6.429 -2.119 1.00 85.25 72 SER A CA 1
ATOM 632 C C . SER A 1 72 ? 10.637 5.351 -1.667 1.00 85.25 72 SER A C 1
ATOM 634 O O . SER A 1 72 ? 9.643 5.668 -1.015 1.00 85.25 72 SER A O 1
ATOM 636 N N . LEU A 1 73 ? 10.941 4.076 -1.924 1.00 86.12 73 LEU A N 1
ATOM 637 C CA . LEU A 1 73 ? 10.127 2.959 -1.446 1.00 86.12 73 LEU A CA 1
ATOM 638 C C . LEU A 1 73 ? 10.098 2.851 0.077 1.00 86.12 73 LEU A C 1
ATOM 640 O O . LEU A 1 73 ? 9.029 2.645 0.648 1.00 86.12 73 LEU A O 1
ATOM 644 N N . LEU A 1 74 ? 11.245 3.013 0.742 1.00 88.19 74 LEU A N 1
ATOM 645 C CA . LEU A 1 74 ? 11.304 3.000 2.204 1.00 88.19 74 LEU A CA 1
ATOM 646 C C . LEU A 1 74 ? 10.438 4.110 2.804 1.00 88.19 74 LEU A C 1
ATOM 648 O O . LEU A 1 74 ? 9.710 3.862 3.761 1.00 88.19 74 LEU A O 1
ATOM 652 N N . ILE A 1 75 ? 10.452 5.311 2.221 1.00 89.19 75 ILE A N 1
ATOM 653 C CA . ILE A 1 75 ? 9.601 6.411 2.689 1.00 89.19 75 ILE A CA 1
ATOM 654 C C . ILE A 1 75 ? 8.114 6.087 2.485 1.00 89.19 75 ILE A C 1
ATOM 656 O O . ILE A 1 75 ? 7.321 6.330 3.392 1.00 89.19 75 ILE A O 1
ATOM 660 N N . ILE A 1 76 ? 7.728 5.484 1.354 1.00 90.06 76 ILE 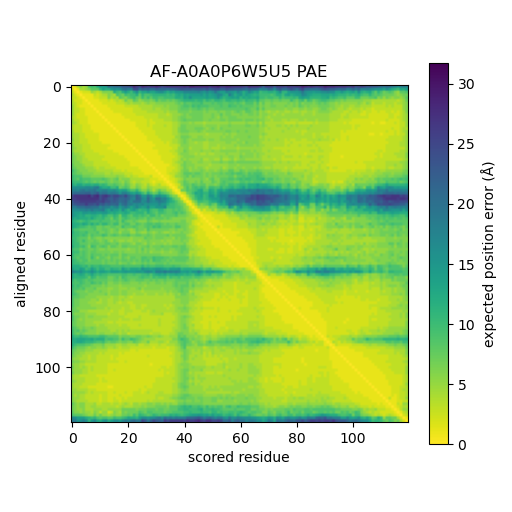A N 1
ATOM 661 C CA . ILE A 1 76 ? 6.343 5.029 1.125 1.00 90.06 76 ILE A CA 1
ATOM 662 C C . ILE A 1 76 ? 5.924 3.997 2.182 1.00 90.06 76 ILE A C 1
ATOM 664 O O . ILE A 1 76 ? 4.820 4.087 2.723 1.00 90.06 76 ILE A O 1
ATOM 668 N N . MET A 1 77 ? 6.805 3.053 2.534 1.00 91.31 77 MET A N 1
ATOM 669 C CA . MET A 1 77 ? 6.533 2.094 3.610 1.00 91.31 77 MET A CA 1
ATOM 670 C C . MET A 1 77 ? 6.352 2.788 4.961 1.00 91.31 77 MET A C 1
ATOM 672 O O . MET A 1 77 ? 5.420 2.458 5.691 1.00 91.31 77 MET A O 1
ATOM 676 N N . VAL A 1 78 ? 7.200 3.769 5.285 1.00 92.88 78 VAL A N 1
ATOM 677 C CA . VAL A 1 78 ? 7.079 4.558 6.521 1.00 92.88 78 VAL A CA 1
ATOM 678 C C . VAL A 1 78 ? 5.751 5.316 6.561 1.00 92.88 78 VAL A C 1
ATOM 680 O O . VAL A 1 78 ? 5.089 5.297 7.596 1.00 92.88 78 VAL A O 1
ATOM 683 N N . ILE A 1 79 ? 5.323 5.924 5.448 1.00 92.25 79 ILE A N 1
ATOM 684 C CA . ILE A 1 79 ? 4.018 6.598 5.342 1.00 92.25 79 ILE A CA 1
ATOM 685 C C . ILE A 1 79 ? 2.879 5.616 5.627 1.00 92.25 79 ILE A C 1
ATOM 687 O O . ILE A 1 79 ? 2.031 5.893 6.470 1.00 92.25 79 ILE A O 1
ATOM 691 N N . GLY A 1 80 ? 2.867 4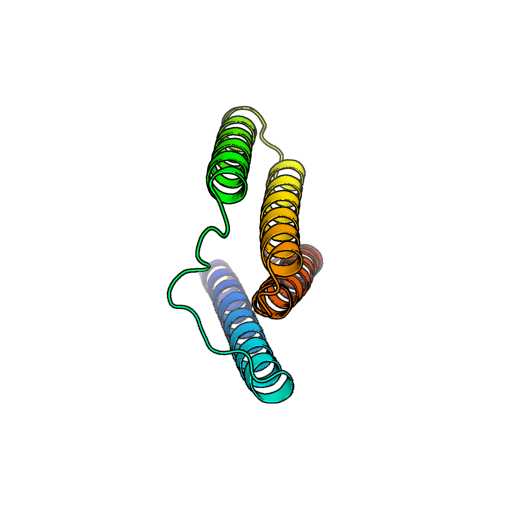.452 4.973 1.00 90.88 80 GLY A N 1
ATOM 692 C CA . GLY A 1 80 ? 1.796 3.480 5.190 1.00 90.88 80 GLY A CA 1
ATOM 693 C C . GLY A 1 80 ? 1.788 2.909 6.611 1.00 90.88 80 GLY A C 1
ATOM 694 O O . GLY A 1 80 ? 0.719 2.694 7.178 1.00 90.88 80 GLY A O 1
ATOM 695 N N . LEU A 1 81 ? 2.962 2.668 7.209 1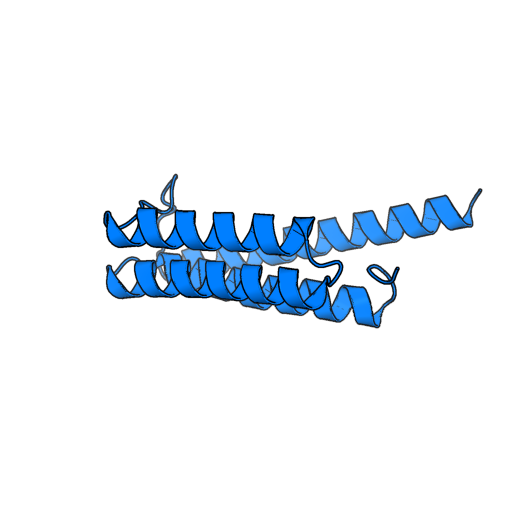.00 93.56 81 LEU A N 1
ATOM 696 C CA . LEU A 1 81 ? 3.064 2.201 8.595 1.00 93.56 81 LEU A CA 1
ATOM 697 C C . LEU A 1 81 ? 2.596 3.268 9.584 1.00 93.56 81 LEU A C 1
ATOM 699 O O . LEU A 1 81 ? 1.947 2.932 10.573 1.00 93.56 81 LEU A O 1
ATOM 703 N N . PHE A 1 82 ? 2.892 4.540 9.314 1.00 92.69 82 PHE A N 1
ATOM 704 C CA . PHE A 1 82 ? 2.388 5.658 10.100 1.00 92.69 82 PHE A CA 1
ATOM 705 C C . PHE A 1 82 ? 0.857 5.735 10.042 1.00 92.69 82 PHE A C 1
ATOM 707 O O . PHE A 1 82 ? 0.218 5.789 11.094 1.00 92.69 82 PHE A O 1
ATOM 714 N N . ASP A 1 83 ? 0.266 5.644 8.847 1.00 90.12 83 ASP A N 1
ATOM 715 C CA . ASP A 1 83 ? -1.192 5.623 8.667 1.00 90.12 83 ASP A CA 1
ATOM 716 C C . ASP A 1 83 ? -1.823 4.431 9.412 1.00 90.12 83 ASP A C 1
ATOM 718 O O . ASP A 1 83 ? -2.782 4.601 10.169 1.00 90.12 83 ASP A O 1
ATOM 722 N N . ALA A 1 84 ? -1.248 3.230 9.275 1.00 91.06 84 ALA A N 1
ATOM 723 C CA . ALA A 1 84 ? -1.712 2.036 9.981 1.00 91.06 84 ALA A CA 1
ATOM 724 C C . ALA A 1 84 ? -1.607 2.189 11.508 1.00 91.06 84 ALA A C 1
ATOM 726 O O . ALA A 1 84 ? -2.525 1.812 12.236 1.00 91.06 84 ALA A O 1
ATOM 727 N N . TYR A 1 85 ? -0.513 2.769 12.007 1.00 91.81 85 TYR A N 1
ATOM 728 C CA . TYR A 1 85 ? -0.327 3.025 13.433 1.00 91.81 85 TYR A CA 1
ATOM 729 C C . TYR A 1 85 ? -1.359 4.021 13.971 1.00 91.81 85 TYR A C 1
ATOM 731 O O . TYR A 1 85 ? -1.948 3.779 15.024 1.00 91.81 85 TYR A O 1
ATOM 739 N N . MET A 1 86 ? -1.618 5.114 13.250 1.00 89.56 86 MET A N 1
ATOM 740 C CA . MET A 1 86 ? -2.604 6.115 13.661 1.00 89.56 86 MET A CA 1
ATOM 741 C C . MET A 1 86 ? -4.027 5.548 13.649 1.00 89.56 86 MET A C 1
ATOM 743 O O . MET A 1 86 ? -4.767 5.744 14.615 1.00 89.56 86 MET A O 1
ATOM 747 N N . GLN A 1 87 ? -4.386 4.777 12.619 1.00 88.25 87 GLN A N 1
ATOM 748 C CA . GLN A 1 87 ? -5.660 4.055 12.554 1.00 88.25 87 GLN A CA 1
ATOM 749 C C . GLN A 1 87 ? -5.795 3.062 13.718 1.00 88.25 87 GLN A C 1
ATOM 751 O O . GLN A 1 87 ? -6.806 3.066 14.415 1.00 88.25 87 GLN A O 1
ATOM 756 N N . TRP A 1 88 ? -4.757 2.276 14.016 1.00 90.00 88 TRP A N 1
ATOM 757 C CA . TRP A 1 88 ? -4.772 1.355 15.154 1.00 90.00 88 TRP A CA 1
ATOM 758 C C . TRP A 1 88 ? -4.929 2.083 16.494 1.00 90.00 88 TRP A C 1
ATOM 760 O O . TRP A 1 88 ? -5.787 1.717 17.298 1.00 90.00 88 TRP A O 1
ATOM 770 N N . LYS A 1 89 ? -4.160 3.158 16.711 1.00 88.25 89 LYS A N 1
ATOM 771 C CA . LYS A 1 89 ? -4.220 3.989 17.923 1.00 88.25 89 LYS A CA 1
ATOM 772 C C . LYS A 1 89 ? -5.615 4.579 18.152 1.00 88.25 89 LYS A C 1
ATOM 774 O O . LYS A 1 89 ? -6.024 4.753 19.295 1.00 88.25 89 LYS A O 1
ATOM 779 N N . SER A 1 90 ? -6.338 4.877 17.076 1.00 84.19 90 SER A N 1
ATOM 780 C CA . SER A 1 90 ? -7.697 5.428 17.119 1.00 84.19 90 SER A CA 1
ATOM 781 C C . SER A 1 90 ? -8.803 4.408 17.394 1.00 84.19 90 SER A C 1
ATOM 783 O O . SER A 1 90 ? -9.944 4.791 17.637 1.00 84.19 90 SER A O 1
ATOM 785 N N . GLY A 1 91 ? -8.490 3.110 17.334 1.00 82.38 91 GLY A N 1
ATOM 786 C CA . GLY A 1 91 ? -9.480 2.035 17.407 1.00 82.38 91 GLY A CA 1
ATOM 787 C C . GLY A 1 91 ? -10.206 1.749 16.086 1.00 82.38 91 GLY A C 1
ATOM 788 O O . GLY A 1 91 ? -11.065 0.865 16.039 1.00 82.38 91 GLY A O 1
ATOM 789 N N . GLU A 1 92 ? -9.865 2.441 14.997 1.00 83.62 92 GLU A N 1
ATOM 790 C CA . GLU A 1 92 ? -10.365 2.121 13.662 1.00 83.62 92 GLU A CA 1
ATOM 791 C C . GLU A 1 92 ? -9.788 0.801 13.170 1.00 83.62 92 GLU A C 1
ATOM 793 O O . GLU A 1 92 ? -8.587 0.600 13.209 1.00 83.62 92 GLU A O 1
ATOM 798 N N . LYS A 1 93 ? -10.609 -0.095 12.618 1.00 87.50 93 LYS A N 1
ATOM 799 C CA . LYS A 1 93 ? -10.121 -1.370 12.059 1.00 87.50 93 LYS A CA 1
ATOM 800 C C . LYS A 1 93 ? -9.464 -1.237 10.680 1.00 87.50 93 LYS A C 1
ATOM 802 O O . LYS A 1 93 ? -8.963 -2.228 10.150 1.00 87.50 93 LYS A O 1
ATOM 807 N N . GLU A 1 94 ? -9.464 -0.038 10.099 1.00 88.38 94 GLU A N 1
ATOM 808 C CA . GLU A 1 94 ? -8.923 0.216 8.760 1.00 88.38 94 GLU A CA 1
ATOM 809 C C . GLU A 1 94 ? -7.407 -0.058 8.691 1.00 88.38 94 GLU A C 1
ATOM 811 O O . GLU A 1 94 ? -6.918 -0.447 7.631 1.00 88.38 94 GLU A O 1
ATOM 816 N N . TYR A 1 95 ? -6.690 -0.030 9.832 1.00 89.94 95 TYR A N 1
ATOM 817 C CA . TYR A 1 95 ? -5.266 -0.405 9.891 1.00 89.94 95 TYR A CA 1
ATOM 818 C C . TYR A 1 95 ? -5.000 -1.807 9.341 1.00 89.94 95 TYR A C 1
ATOM 820 O O . TYR A 1 95 ? -3.933 -2.053 8.785 1.00 89.94 95 TYR A O 1
ATOM 828 N N . ILE A 1 96 ? -5.961 -2.731 9.461 1.00 91.12 96 ILE A N 1
ATOM 829 C CA . ILE A 1 96 ? -5.833 -4.095 8.938 1.00 91.12 96 ILE A CA 1
ATOM 830 C C . ILE A 1 96 ? -5.752 -4.059 7.409 1.00 91.12 96 ILE A C 1
ATOM 832 O O . ILE A 1 96 ? -4.922 -4.749 6.821 1.00 91.12 96 ILE A O 1
ATOM 836 N N . ILE A 1 97 ? -6.583 -3.236 6.764 1.00 92.19 97 ILE A N 1
ATOM 837 C CA . ILE A 1 97 ? -6.579 -3.066 5.308 1.00 92.19 97 ILE A CA 1
ATOM 838 C C . ILE A 1 97 ? -5.290 -2.374 4.867 1.00 92.19 97 ILE A C 1
ATOM 840 O O . ILE A 1 97 ? -4.651 -2.837 3.924 1.00 92.19 97 ILE A O 1
ATOM 844 N N . THR A 1 98 ? -4.862 -1.335 5.587 1.00 91.88 98 THR A N 1
ATOM 845 C CA . THR A 1 98 ? -3.603 -0.623 5.320 1.00 91.88 98 THR A CA 1
ATOM 846 C C . THR A 1 98 ? -2.393 -1.559 5.412 1.00 91.88 98 THR A C 1
ATOM 848 O O . THR A 1 98 ? -1.553 -1.571 4.514 1.00 91.88 98 THR A O 1
ATOM 851 N N . LEU A 1 99 ? -2.324 -2.415 6.439 1.00 94.00 99 LEU A N 1
ATOM 852 C CA . LEU A 1 99 ? -1.257 -3.410 6.588 1.00 94.00 99 LEU A CA 1
ATOM 853 C 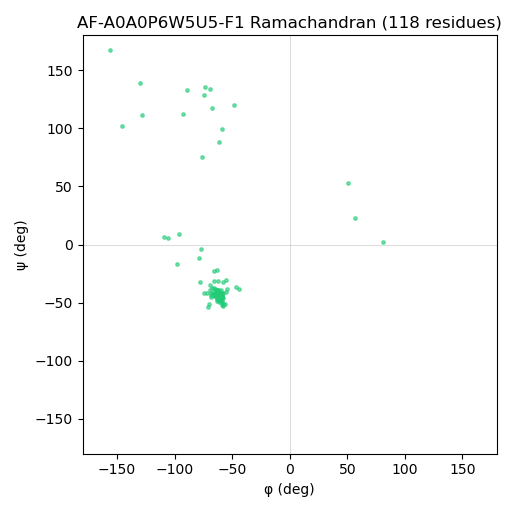C . LEU A 1 99 ? -1.292 -4.481 5.492 1.00 94.00 99 LEU A C 1
ATOM 855 O O . LEU A 1 99 ? -0.245 -4.829 4.952 1.00 94.00 99 LEU A O 1
ATOM 859 N N . ILE A 1 100 ? -2.475 -4.987 5.127 1.00 93.44 100 ILE A N 1
ATOM 860 C CA . ILE A 1 100 ? -2.615 -5.929 4.004 1.00 93.44 100 ILE A CA 1
ATOM 861 C C . ILE A 1 100 ? -2.130 -5.275 2.706 1.00 93.44 100 ILE A C 1
ATOM 863 O O . ILE A 1 100 ? -1.375 -5.891 1.956 1.00 93.44 100 ILE A O 1
ATOM 867 N N . GLY A 1 101 ? -2.511 -4.019 2.466 1.00 92.94 101 GLY A N 1
ATOM 868 C CA . GLY A 1 101 ? -2.050 -3.239 1.322 1.00 92.94 101 GLY A CA 1
ATOM 869 C C . GLY A 1 101 ? -0.533 -3.081 1.294 1.00 92.94 101 GLY A C 1
ATOM 870 O O . GLY A 1 101 ? 0.073 -3.308 0.253 1.00 92.94 101 GLY A O 1
ATOM 871 N N . LEU A 1 102 ? 0.093 -2.783 2.436 1.00 93.81 102 LEU A N 1
ATOM 872 C CA . LEU A 1 102 ? 1.551 -2.709 2.558 1.00 93.81 102 LEU A CA 1
ATOM 873 C C . LEU A 1 102 ? 2.239 -4.037 2.247 1.00 93.81 102 LEU A C 1
ATOM 875 O O . LEU A 1 102 ? 3.226 -4.051 1.519 1.00 93.81 102 LEU A O 1
ATOM 879 N N . VAL A 1 103 ? 1.722 -5.154 2.763 1.00 95.00 103 VAL A N 1
ATOM 880 C CA . VAL A 1 103 ? 2.279 -6.483 2.470 1.00 95.00 103 VAL A CA 1
ATOM 881 C C . VAL A 1 103 ? 2.171 -6.788 0.978 1.0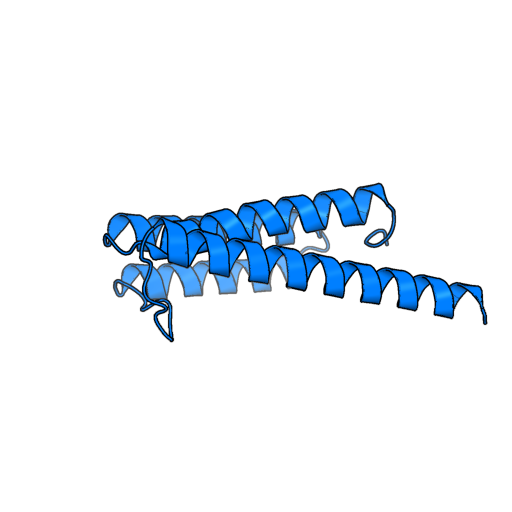0 95.00 103 VAL A C 1
ATOM 883 O O . VAL A 1 103 ? 3.153 -7.199 0.366 1.00 95.00 103 VAL A O 1
ATOM 886 N N . ILE A 1 104 ? 1.011 -6.534 0.368 1.00 94.50 104 ILE A N 1
ATOM 887 C CA . ILE A 1 104 ? 0.810 -6.725 -1.074 1.00 94.50 104 ILE A CA 1
ATOM 888 C C . ILE A 1 104 ? 1.736 -5.806 -1.876 1.00 94.50 104 ILE A C 1
ATOM 890 O O . ILE A 1 104 ? 2.304 -6.246 -2.871 1.00 94.50 104 ILE A O 1
ATOM 894 N N . PHE A 1 105 ? 1.940 -4.566 -1.433 1.00 92.31 105 PHE A N 1
ATOM 895 C CA . PHE A 1 105 ? 2.861 -3.622 -2.060 1.00 92.31 105 PHE A CA 1
ATOM 896 C C . PHE A 1 105 ? 4.316 -4.105 -1.995 1.00 92.31 105 PHE A C 1
ATOM 898 O O . PHE A 1 105 ? 5.016 -4.063 -3.003 1.00 92.31 105 PHE A O 1
ATOM 905 N N . ILE A 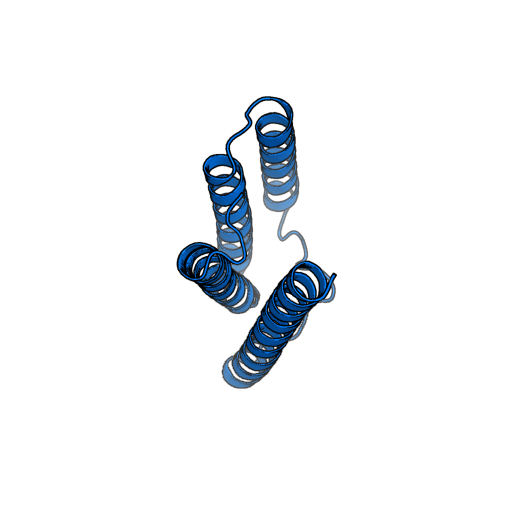1 106 ? 4.766 -4.627 -0.850 1.00 92.56 106 ILE A N 1
ATOM 906 C CA . ILE A 1 106 ? 6.102 -5.228 -0.717 1.00 92.56 106 ILE A CA 1
ATOM 907 C C . ILE A 1 106 ? 6.253 -6.383 -1.711 1.00 92.56 106 ILE A C 1
ATOM 909 O O . ILE A 1 106 ? 7.216 -6.412 -2.473 1.00 92.56 106 ILE A O 1
ATOM 913 N N . VAL A 1 107 ? 5.274 -7.292 -1.756 1.00 93.75 107 VAL A N 1
ATOM 914 C CA . VAL A 1 107 ? 5.269 -8.431 -2.686 1.00 93.75 107 VAL A CA 1
ATOM 915 C C . VAL A 1 107 ? 5.288 -7.950 -4.140 1.00 93.75 107 VAL A C 1
ATOM 917 O O . VAL A 1 107 ? 6.064 -8.471 -4.935 1.00 93.75 107 VAL A O 1
ATOM 920 N N . PHE A 1 108 ? 4.502 -6.924 -4.480 1.00 92.81 108 PHE A N 1
ATOM 921 C CA . PHE A 1 108 ? 4.467 -6.303 -5.807 1.00 92.81 108 PHE A CA 1
ATOM 922 C C . PHE A 1 108 ? 5.825 -5.727 -6.216 1.00 92.81 108 PHE A C 1
ATOM 924 O O . PHE A 1 108 ? 6.256 -5.880 -7.355 1.00 92.81 108 PHE A O 1
ATOM 931 N N . ILE A 1 109 ? 6.542 -5.078 -5.310 1.00 90.88 109 ILE A N 1
ATOM 932 C CA . ILE A 1 109 ? 7.875 -4.580 -5.641 1.00 90.88 109 ILE A CA 1
ATOM 933 C C . ILE A 1 109 ? 8.850 -5.750 -5.799 1.00 90.88 109 ILE A C 1
ATOM 935 O O . ILE A 1 109 ? 9.529 -5.852 -6.820 1.00 90.88 109 ILE A O 1
ATOM 939 N N . THR A 1 110 ? 8.905 -6.663 -4.826 1.00 90.75 110 THR A N 1
ATOM 940 C CA . THR A 1 110 ? 9.858 -7.780 -4.834 1.00 90.75 110 THR A CA 1
ATOM 941 C C . THR A 1 110 ? 9.693 -8.670 -6.065 1.00 90.75 110 THR A C 1
ATOM 943 O O . THR A 1 110 ? 10.688 -9.010 -6.707 1.00 90.75 110 THR A O 1
ATOM 946 N N . PHE A 1 111 ? 8.458 -9.024 -6.430 1.00 92.00 111 PHE A N 1
ATOM 947 C CA . PHE A 1 111 ? 8.181 -9.810 -7.633 1.00 92.00 111 PHE A CA 1
ATOM 948 C C . PHE A 1 111 ? 8.544 -9.031 -8.898 1.00 92.00 111 PHE A C 1
ATOM 950 O O . PHE A 1 111 ? 9.208 -9.581 -9.773 1.00 92.00 111 PHE A O 1
ATOM 957 N N . GLY A 1 112 ? 8.188 -7.748 -8.975 1.00 89.44 112 GLY A N 1
ATOM 958 C CA . GLY A 1 112 ? 8.476 -6.928 -10.147 1.00 89.44 112 GLY A CA 1
ATOM 959 C C . GLY A 1 112 ? 9.977 -6.824 -10.436 1.00 89.44 112 GLY A C 1
ATOM 960 O O . GLY A 1 112 ? 10.380 -6.939 -11.591 1.00 89.44 112 GLY A O 1
ATOM 961 N N . TYR A 1 113 ? 10.814 -6.700 -9.401 1.00 87.38 113 TYR A N 1
ATOM 962 C CA . TYR A 1 113 ? 12.272 -6.751 -9.558 1.00 87.38 113 TYR A CA 1
ATOM 963 C C . TYR A 1 113 ? 12.795 -8.156 -9.871 1.00 87.38 113 TYR A C 1
ATOM 965 O O . TYR A 1 113 ? 13.648 -8.299 -10.742 1.00 87.38 113 TYR A O 1
ATOM 973 N N . SER A 1 114 ? 12.277 -9.197 -9.209 1.00 87.88 114 SER A N 1
ATOM 974 C CA . SER A 1 114 ? 12.734 -10.584 -9.419 1.00 87.88 114 SER A CA 1
ATOM 975 C C . SER A 1 114 ? 12.486 -11.077 -10.847 1.00 87.88 114 SER A C 1
ATOM 977 O O . SER A 1 114 ? 13.255 -11.880 -11.365 1.00 87.88 114 SER A O 1
ATOM 979 N N . PHE A 1 115 ? 11.420 -10.591 -11.483 1.00 86.62 115 PHE A N 1
ATOM 980 C CA . PHE A 1 115 ? 11.067 -10.920 -12.863 1.00 86.62 115 PHE A CA 1
ATOM 981 C C . PHE A 1 115 ? 11.558 -9.889 -13.890 1.00 86.62 115 PHE A C 1
ATOM 983 O O . PHE A 1 115 ? 11.164 -9.981 -15.047 1.00 86.62 115 PHE A O 1
ATOM 990 N N . HIS A 1 116 ? 12.396 -8.919 -13.495 1.00 82.50 116 HIS A N 1
ATOM 991 C CA . HIS A 1 116 ? 12.887 -7.845 -14.377 1.00 82.50 116 HIS A CA 1
ATOM 992 C C . HIS A 1 116 ? 11.774 -7.013 -15.049 1.00 82.50 116 HIS A C 1
ATOM 994 O O . HIS A 1 116 ? 11.990 -6.363 -16.064 1.00 82.50 116 HIS A O 1
ATOM 1000 N N . ILE A 1 117 ? 10.575 -6.998 -14.460 1.00 82.25 117 ILE A N 1
ATOM 1001 C CA . ILE A 1 117 ? 9.431 -6.198 -14.923 1.00 82.25 117 ILE A CA 1
ATOM 1002 C C . ILE A 1 117 ? 9.598 -4.730 -14.497 1.00 82.25 117 ILE A C 1
ATOM 1004 O O . ILE A 1 117 ? 9.138 -3.826 -15.186 1.00 82.25 117 ILE A O 1
ATOM 1008 N N . LEU A 1 118 ? 10.237 -4.497 -13.343 1.00 77.25 118 LEU A N 1
ATOM 1009 C CA . LEU A 1 118 ? 10.504 -3.170 -12.768 1.00 77.25 118 LEU A CA 1
ATOM 1010 C C . LEU A 1 118 ? 11.992 -2.775 -12.811 1.00 77.25 118 LEU A C 1
ATOM 1012 O O . LEU A 1 118 ? 12.363 -1.774 -12.199 1.00 77.25 118 LEU A O 1
ATOM 1016 N N . SER A 1 119 ? 12.857 -3.564 -13.459 1.00 66.81 119 SER A N 1
ATOM 1017 C CA . SER A 1 119 ? 14.272 -3.197 -13.588 1.00 66.81 119 SER A CA 1
ATOM 1018 C C . SER A 1 119 ? 14.445 -2.062 -14.598 1.00 66.81 119 SER A C 1
ATOM 1020 O O . SER A 1 119 ? 13.838 -2.113 -15.666 1.00 66.81 119 SER A O 1
ATOM 1022 N N . GLU A 1 120 ? 15.266 -1.070 -14.236 1.00 55.91 120 GLU A N 1
ATOM 1023 C CA . GLU A 1 120 ? 15.776 -0.030 -15.149 1.00 55.91 120 GLU A CA 1
ATOM 1024 C C . GLU A 1 120 ? 16.527 -0.624 -16.346 1.00 55.91 120 GLU A C 1
ATOM 1026 O O . GLU A 1 120 ? 17.261 -1.624 -16.149 1.00 55.91 120 GLU A O 1
#

Radius of gyration: 16.83 Å; Cα contacts (8 Å, |Δi|>4): 72; chains: 1; bounding box: 35×28×51 Å

Secondary structure (DSSP, 8-state):
-HHHHHHHHHHHHHHHHHHHHHHHHHHHHHHHHT-PPPSS----SHHHHHHHHHHHHHHHHHHHH---HHHHHHHHHHHHHHHHHHHHHHT-THHHHHHHHHHHHHHHHHHHHHTTSS--

Sequence (120 aa):
MNIILNDIYQFILYIVVFILIFYVSEKTARKKWNIVRKPEAEEVDSLHKWGKRILWIFFFVTWVFFSSWLKSLLIIMVIGLFDAYMQWKSGEKEYIITLIGLVIFIVFITFGYSFHILSE

Foldseek 3Di:
DVVVVVLVVVLVVLVVVLVVVLVVVLVVVCVVVVADDDPDLPQLDPCSVVVLVVLVVVLVVCVVPPPDPVVNLVSVLVSLVSSLVSCVVSVHPCSVSSVVVSVSVVVSVVVCVVVVSPPD

Organism: NCBI:txid218284

Mean predicted aligned error: 5.96 Å